Protein AF-A0A821MKS5-F1 (afdb_monomer_lite)

Sequence (71 aa):
MTATILKQYSSQLLHDLNLSYFSPLSYNDQILALKQAKKVVSIQRKIKKHHLILRVTDKGYNFYIGTEKEF

Structure (mmCIF, N/CA/C/O backbone):
data_AF-A0A821MKS5-F1
#
_entry.id   AF-A0A821MKS5-F1
#
loop_
_atom_site.group_PDB
_atom_site.id
_atom_site.type_symbol
_atom_site.label_atom_id
_atom_site.label_alt_id
_atom_site.label_comp_id
_atom_site.label_asym_id
_atom_site.label_entity_id
_atom_site.label_seq_id
_atom_site.pdbx_PDB_ins_code
_atom_site.Cartn_x
_atom_site.Cartn_y
_atom_site.Cartn_z
_atom_site.occupancy
_atom_site.B_iso_or_equiv
_atom_site.auth_seq_id
_atom_site.auth_comp_id
_atom_site.auth_asym_id
_atom_site.auth_atom_id
_atom_site.pdbx_PDB_model_num
ATOM 1 N N . MET A 1 1 ? 19.643 -19.522 -41.945 1.00 60.69 1 MET A N 1
ATOM 2 C CA . MET A 1 1 ? 19.391 -18.090 -41.651 1.00 60.69 1 MET A CA 1
ATOM 3 C C . MET A 1 1 ? 18.339 -17.888 -40.561 1.00 60.69 1 MET A C 1
ATOM 5 O O . MET A 1 1 ? 18.602 -17.133 -39.638 1.00 60.69 1 MET A O 1
ATOM 9 N N . THR A 1 2 ? 17.197 -18.581 -40.594 1.00 67.06 2 THR A N 1
ATOM 10 C CA . THR A 1 2 ? 16.110 -18.480 -39.591 1.00 67.06 2 THR A CA 1
ATOM 11 C C . THR A 1 2 ? 16.528 -18.803 -38.152 1.00 67.06 2 THR A C 1
ATOM 13 O O . THR A 1 2 ? 16.166 -18.074 -37.235 1.00 67.06 2 THR A O 1
ATOM 16 N N . ALA A 1 3 ? 17.347 -19.838 -37.938 1.00 72.56 3 ALA A N 1
ATOM 17 C CA . ALA A 1 3 ? 17.822 -20.208 -36.599 1.00 72.56 3 ALA A CA 1
ATOM 18 C C . ALA A 1 3 ? 18.678 -19.112 -35.929 1.00 72.56 3 ALA A C 1
ATOM 20 O O . ALA A 1 3 ? 18.611 -18.916 -34.717 1.00 72.56 3 ALA A O 1
ATOM 21 N N . THR A 1 4 ? 19.457 -18.365 -36.715 1.00 79.25 4 THR A N 1
ATOM 22 C CA . THR A 1 4 ? 20.316 -17.284 -36.216 1.00 79.25 4 THR A CA 1
ATOM 23 C C . THR A 1 4 ? 19.488 -16.087 -35.752 1.00 79.25 4 THR A C 1
ATOM 25 O O . THR A 1 4 ? 19.749 -15.546 -34.682 1.00 79.25 4 THR A O 1
ATOM 28 N N . ILE A 1 5 ? 18.446 -15.734 -36.512 1.00 85.00 5 ILE A N 1
ATOM 29 C CA . ILE A 1 5 ? 17.522 -14.637 -36.190 1.00 85.00 5 ILE A CA 1
ATOM 30 C C . ILE A 1 5 ? 16.746 -14.947 -34.904 1.00 85.00 5 ILE A C 1
ATOM 32 O O . ILE A 1 5 ? 16.672 -14.105 -34.013 1.00 85.00 5 ILE A O 1
ATOM 36 N N . LEU A 1 6 ? 16.233 -16.175 -34.764 1.00 86.81 6 LEU A N 1
ATOM 37 C CA . LEU A 1 6 ? 15.521 -16.604 -33.554 1.00 86.81 6 LEU A CA 1
ATOM 38 C C . LEU A 1 6 ? 16.418 -16.563 -32.312 1.00 86.81 6 LEU A C 1
ATOM 40 O O . LEU A 1 6 ? 15.982 -16.126 -31.248 1.00 86.81 6 LEU A O 1
ATOM 44 N N . LYS A 1 7 ? 17.689 -16.959 -32.449 1.00 86.25 7 LYS A N 1
ATOM 45 C CA . LYS A 1 7 ? 18.664 -16.879 -31.357 1.00 86.25 7 LYS A CA 1
ATOM 46 C C . LYS A 1 7 ? 18.899 -15.428 -30.932 1.00 86.25 7 LYS A C 1
ATOM 48 O O . LYS A 1 7 ? 18.830 -15.133 -29.743 1.00 86.25 7 LYS A O 1
ATOM 53 N N . GLN A 1 8 ? 19.101 -14.526 -31.890 1.00 90.06 8 GLN A N 1
ATOM 54 C CA . GLN A 1 8 ? 19.331 -13.103 -31.630 1.00 90.06 8 GLN A CA 1
ATOM 55 C C . GLN A 1 8 ? 18.125 -12.443 -30.948 1.00 90.06 8 GLN A C 1
ATOM 57 O O . GLN A 1 8 ? 18.285 -11.774 -29.929 1.00 90.06 8 GLN A O 1
ATOM 62 N N . TYR A 1 9 ? 16.920 -12.730 -31.447 1.00 91.31 9 TYR A N 1
ATOM 63 C CA . TYR A 1 9 ? 15.674 -12.252 -30.857 1.00 91.31 9 TYR A CA 1
ATOM 64 C C . TYR A 1 9 ? 15.476 -12.767 -29.426 1.00 91.31 9 TYR A C 1
ATOM 66 O O . TYR A 1 9 ? 15.157 -11.991 -28.531 1.00 91.31 9 TYR A O 1
ATOM 74 N N . SER A 1 10 ? 15.738 -14.055 -29.173 1.00 90.56 10 SER A N 1
ATOM 75 C CA . SER A 1 10 ? 15.634 -14.629 -27.823 1.00 90.56 10 SER A CA 1
ATOM 76 C C . SER A 1 10 ? 16.594 -13.971 -26.828 1.00 90.56 10 SER A C 1
ATOM 78 O O . SER A 1 10 ? 16.233 -13.747 -25.675 1.00 90.56 10 SER A O 1
ATOM 80 N N . SER A 1 11 ? 17.805 -13.615 -27.273 1.00 90.81 11 SER A N 1
ATOM 81 C CA . SER A 1 11 ? 18.794 -12.939 -26.434 1.00 90.81 11 SER A CA 1
ATOM 82 C C . SER A 1 11 ? 18.393 -11.496 -26.130 1.00 90.81 11 SER A C 1
ATOM 84 O O . SER A 1 11 ? 18.557 -11.062 -24.993 1.00 90.81 11 SER A O 1
ATOM 86 N N . GLN A 1 12 ? 17.833 -10.774 -27.107 1.00 92.69 12 GLN A N 1
ATOM 87 C CA . GLN A 1 12 ? 17.287 -9.431 -26.888 1.00 92.69 12 GLN A CA 1
ATOM 88 C C . GLN A 1 12 ? 16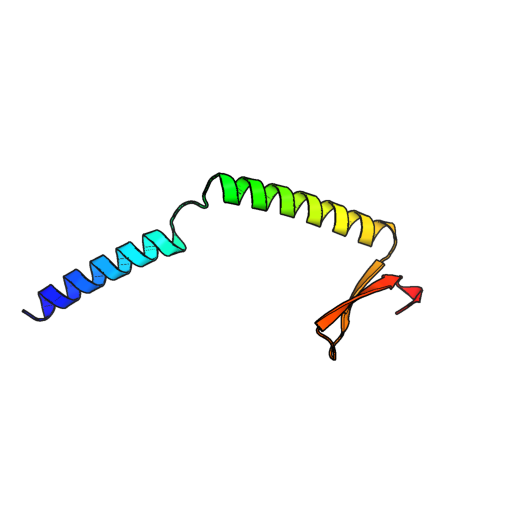.096 -9.456 -25.935 1.00 92.69 12 GLN A C 1
ATOM 90 O O . GLN A 1 12 ? 16.097 -8.734 -24.946 1.00 92.69 12 GLN A O 1
ATOM 95 N N . LEU A 1 13 ? 15.141 -10.360 -26.157 1.00 88.88 13 LEU A N 1
ATOM 96 C CA . LEU A 1 13 ? 13.982 -10.498 -25.281 1.00 88.88 13 LEU A CA 1
ATOM 97 C C . LEU A 1 13 ? 14.401 -10.816 -23.838 1.00 88.88 13 LEU A C 1
ATOM 99 O O . LEU A 1 13 ? 13.883 -10.224 -22.896 1.00 88.88 13 LEU A O 1
ATOM 103 N N . LEU A 1 14 ? 15.371 -11.716 -23.650 1.00 87.19 14 LEU A N 1
ATOM 104 C CA . LEU A 1 14 ? 15.899 -12.032 -22.323 1.00 87.19 14 LEU A CA 1
ATOM 105 C C . LEU A 1 14 ? 16.584 -10.820 -21.671 1.00 87.19 14 LEU A C 1
ATOM 107 O O . LEU A 1 14 ?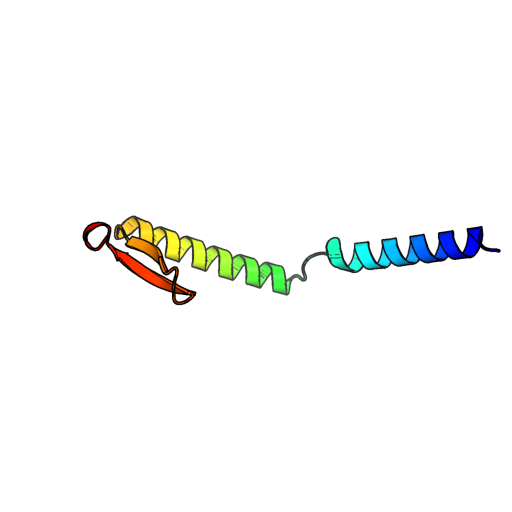 16.447 -10.612 -20.467 1.00 87.19 14 LEU A O 1
ATOM 111 N N . HIS A 1 15 ? 17.311 -10.017 -22.449 1.00 86.75 15 HIS A N 1
ATOM 112 C CA . HIS A 1 15 ? 17.941 -8.791 -21.963 1.00 86.75 15 HIS A CA 1
ATOM 113 C C . HIS A 1 15 ? 16.901 -7.758 -21.508 1.00 86.75 15 HIS A C 1
ATOM 115 O O . HIS A 1 15 ? 17.001 -7.246 -20.394 1.00 86.75 15 HIS A O 1
ATOM 121 N N . ASP A 1 16 ? 15.868 -7.524 -22.314 1.00 84.25 16 ASP A N 1
ATOM 122 C CA . ASP A 1 16 ? 14.811 -6.552 -22.022 1.00 84.25 16 ASP A CA 1
ATOM 123 C C . ASP A 1 16 ? 13.978 -6.964 -20.800 1.00 84.25 16 ASP A C 1
ATOM 125 O O . ASP A 1 16 ? 13.639 -6.134 -19.950 1.00 84.25 16 ASP A O 1
ATOM 129 N N . LEU A 1 17 ? 13.701 -8.265 -20.655 1.00 81.62 17 LEU A N 1
ATOM 130 C CA . LEU A 1 17 ? 13.043 -8.815 -19.469 1.00 81.62 17 LEU A CA 1
ATOM 131 C C . LEU A 1 17 ? 13.914 -8.662 -18.218 1.00 81.62 17 LEU A C 1
ATOM 133 O O . LEU A 1 17 ? 13.406 -8.282 -17.163 1.00 81.62 17 LEU A O 1
ATOM 137 N N . ASN A 1 18 ? 15.222 -8.895 -18.330 1.00 79.44 18 ASN A N 1
ATOM 138 C CA . ASN A 1 18 ? 16.152 -8.677 -17.224 1.00 79.44 18 ASN A CA 1
ATOM 139 C C . ASN A 1 18 ? 16.205 -7.207 -16.799 1.00 79.44 18 ASN A C 1
ATOM 141 O O . ASN A 1 18 ? 16.136 -6.918 -15.607 1.00 79.44 18 ASN A O 1
ATOM 145 N N . LEU A 1 19 ? 16.230 -6.272 -17.748 1.00 76.88 19 LEU A N 1
ATOM 146 C CA . LEU A 1 19 ? 16.173 -4.844 -17.437 1.00 76.88 19 LEU A CA 1
ATOM 147 C C . LEU A 1 19 ? 14.831 -4.422 -16.825 1.00 76.88 19 LEU A C 1
ATOM 149 O O . LEU A 1 19 ? 14.801 -3.542 -15.971 1.00 76.88 19 LEU A O 1
ATOM 153 N N . SER A 1 20 ? 13.724 -5.037 -17.226 1.00 71.31 20 SER A N 1
ATOM 154 C CA . SER A 1 20 ? 12.394 -4.620 -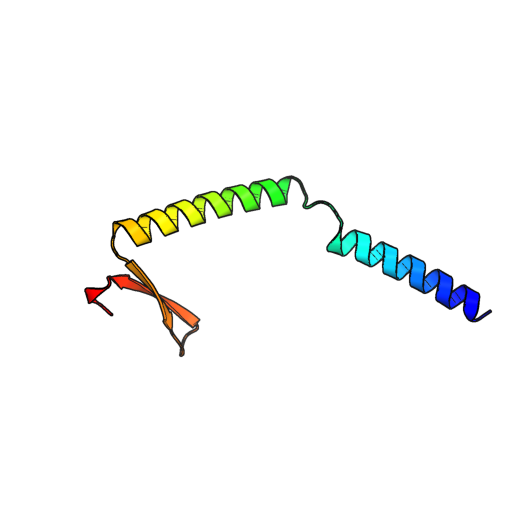16.767 1.00 71.31 20 SER A CA 1
ATOM 155 C C . SER A 1 20 ? 12.018 -5.207 -15.406 1.00 71.31 20 SER A C 1
ATOM 157 O O . SER A 1 20 ? 11.415 -4.521 -14.584 1.00 71.31 20 SER A O 1
ATOM 159 N N . TYR A 1 21 ? 12.369 -6.470 -15.155 1.00 67.50 21 TYR A N 1
ATOM 160 C CA . TYR A 1 21 ? 11.898 -7.218 -13.982 1.00 67.50 21 TYR A CA 1
ATOM 161 C C . TYR A 1 21 ? 12.990 -7.521 -12.959 1.00 67.50 21 TYR A C 1
ATOM 163 O O . TYR A 1 21 ? 12.679 -7.780 -11.798 1.00 67.50 21 TYR A O 1
ATOM 171 N N . PHE A 1 22 ? 14.257 -7.489 -13.375 1.00 72.12 22 PHE A N 1
ATOM 172 C CA . PHE A 1 22 ? 15.401 -7.828 -12.528 1.00 72.12 22 PHE A CA 1
ATOM 173 C C . PHE A 1 22 ? 16.360 -6.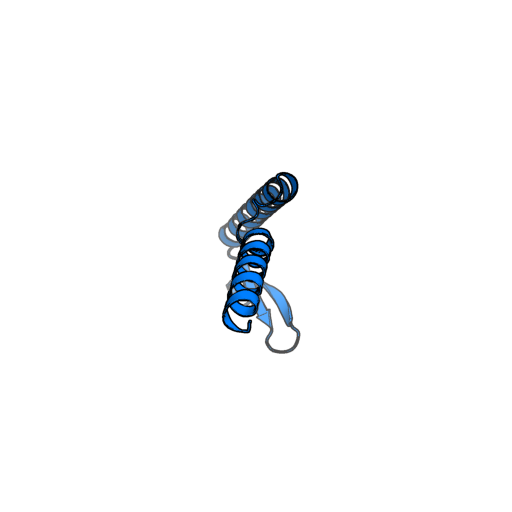653 -12.320 1.00 72.12 22 PHE A C 1
ATOM 175 O O . PHE A 1 22 ? 17.353 -6.798 -11.603 1.00 72.12 22 PHE A O 1
ATOM 182 N N . SER A 1 23 ? 16.055 -5.475 -12.877 1.00 65.19 23 SER A N 1
ATOM 183 C CA . SER A 1 23 ? 16.747 -4.252 -12.483 1.00 65.19 23 SER A CA 1
ATOM 184 C C . SER A 1 23 ? 16.502 -3.993 -10.999 1.00 65.19 23 SER A C 1
ATOM 186 O O . SER A 1 23 ? 15.347 -4.002 -10.558 1.00 65.19 23 SER A O 1
ATOM 188 N N . PRO A 1 24 ? 17.561 -3.743 -10.210 1.00 69.25 24 PRO A N 1
ATOM 189 C CA . PRO A 1 24 ? 17.404 -3.338 -8.826 1.00 69.25 24 PRO A CA 1
ATOM 190 C C . PRO A 1 24 ? 16.485 -2.119 -8.774 1.00 69.25 24 PRO A C 1
ATOM 192 O O . PRO A 1 24 ? 16.709 -1.155 -9.510 1.00 69.25 24 PRO A O 1
ATOM 195 N N . LEU A 1 25 ? 15.468 -2.152 -7.904 1.00 69.44 25 LEU A N 1
ATOM 196 C CA . LEU A 1 25 ? 14.679 -0.957 -7.599 1.00 69.44 25 LEU A CA 1
ATOM 197 C C . LEU A 1 25 ? 15.652 0.184 -7.330 1.00 69.44 25 LEU A C 1
ATOM 199 O O . LEU A 1 25 ? 16.596 0.002 -6.547 1.00 69.44 25 LEU A O 1
ATOM 203 N N . SER A 1 26 ? 15.446 1.333 -7.974 1.00 79.56 26 SER A N 1
ATOM 204 C CA . SER A 1 26 ? 16.346 2.460 -7.769 1.00 79.56 26 SER A CA 1
ATOM 205 C C . SER A 1 26 ? 16.407 2.774 -6.273 1.00 79.56 26 SER A C 1
ATOM 207 O O . SER A 1 26 ? 15.425 2.599 -5.544 1.00 79.56 26 SER A O 1
ATOM 209 N N . TYR A 1 27 ? 17.559 3.227 -5.778 1.00 77.00 27 TYR A N 1
ATOM 210 C CA . TYR A 1 27 ? 17.700 3.570 -4.359 1.00 77.00 27 TYR A CA 1
ATOM 211 C C . TYR A 1 27 ? 16.593 4.538 -3.893 1.00 77.00 27 TYR A C 1
ATOM 213 O O . TYR A 1 27 ? 16.059 4.407 -2.793 1.00 77.00 27 TYR A O 1
ATOM 221 N N . ASN A 1 28 ? 16.166 5.451 -4.770 1.00 80.69 28 ASN A N 1
ATOM 222 C CA . ASN A 1 28 ? 15.060 6.368 -4.506 1.00 80.69 28 ASN A CA 1
ATOM 223 C C . ASN A 1 28 ? 13.718 5.644 -4.326 1.00 80.69 28 ASN A C 1
ATOM 225 O O . ASN A 1 28 ? 12.988 5.960 -3.383 1.00 80.69 28 ASN A O 1
ATOM 229 N N . ASP A 1 29 ? 13.415 4.650 -5.161 1.00 84.44 29 ASP A N 1
ATOM 230 C CA . ASP A 1 29 ? 12.193 3.847 -5.038 1.00 84.44 29 ASP A CA 1
ATOM 231 C C . ASP A 1 29 ? 12.186 3.041 -3.742 1.00 84.44 29 ASP A C 1
ATOM 233 O O . ASP A 1 29 ? 11.164 2.969 -3.060 1.00 84.44 29 ASP A O 1
ATOM 237 N N . GLN A 1 30 ? 13.342 2.513 -3.329 1.00 83.50 30 GLN A N 1
ATOM 238 C CA . GLN A 1 30 ? 13.477 1.825 -2.044 1.00 83.50 30 GLN A CA 1
ATOM 239 C C . GLN A 1 30 ? 13.193 2.773 -0.868 1.00 83.50 30 GLN A C 1
ATOM 241 O O . GLN A 1 30 ? 12.439 2.433 0.048 1.00 83.50 30 GLN A O 1
ATOM 246 N N . ILE A 1 31 ? 13.733 3.996 -0.901 1.00 86.12 31 ILE A N 1
ATOM 247 C CA . ILE A 1 31 ? 13.469 5.014 0.126 1.00 86.12 31 ILE A CA 1
ATOM 248 C C . ILE A 1 31 ? 11.987 5.415 0.149 1.00 86.12 31 ILE A C 1
ATOM 250 O O . ILE A 1 31 ? 11.408 5.576 1.231 1.00 86.12 31 ILE A O 1
ATOM 254 N N . LEU A 1 32 ? 11.351 5.571 -1.015 1.00 88.81 32 LEU A N 1
ATOM 255 C CA . LEU A 1 32 ? 9.923 5.877 -1.116 1.00 88.81 32 LEU A CA 1
ATOM 256 C C . LEU A 1 32 ? 9.063 4.735 -0.569 1.00 88.81 32 LEU A C 1
ATOM 258 O O . LEU A 1 32 ? 8.179 4.992 0.254 1.00 88.81 32 LEU A O 1
ATOM 262 N N . ALA A 1 33 ? 9.367 3.492 -0.939 1.00 86.81 33 ALA A N 1
ATOM 263 C CA . ALA A 1 33 ? 8.684 2.304 -0.439 1.00 86.81 33 ALA A CA 1
ATOM 264 C C . ALA A 1 33 ? 8.793 2.200 1.090 1.00 86.81 33 ALA A C 1
ATOM 266 O O . ALA A 1 33 ? 7.785 2.022 1.774 1.00 86.81 33 ALA A O 1
ATOM 267 N N . LEU A 1 34 ? 9.982 2.427 1.660 1.00 90.62 34 LEU A N 1
ATOM 268 C CA . LEU A 1 34 ? 10.183 2.442 3.113 1.00 90.62 34 LEU A CA 1
ATOM 269 C C . LEU A 1 34 ? 9.366 3.543 3.807 1.00 90.62 34 LEU A C 1
ATOM 271 O O . LEU A 1 34 ? 8.778 3.312 4.869 1.00 90.62 34 LEU A O 1
ATOM 275 N N . LYS A 1 35 ? 9.298 4.747 3.225 1.00 93.00 35 LYS A N 1
ATOM 276 C CA . LYS A 1 35 ? 8.469 5.844 3.757 1.00 93.00 35 LYS A CA 1
ATOM 277 C C . LYS A 1 35 ? 6.981 5.491 3.719 1.00 93.00 35 LYS A C 1
ATOM 279 O O . LYS A 1 35 ? 6.273 5.759 4.692 1.00 93.00 35 LYS A O 1
ATOM 284 N N . GLN A 1 36 ? 6.509 4.892 2.630 1.00 92.06 36 GLN A N 1
ATOM 285 C CA . GLN A 1 36 ? 5.121 4.448 2.500 1.00 92.06 36 GLN A CA 1
ATOM 286 C C . GLN A 1 36 ? 4.799 3.325 3.490 1.00 92.06 36 GLN A C 1
ATOM 288 O O . GLN A 1 36 ? 3.809 3.431 4.211 1.00 92.06 36 GLN A O 1
ATOM 293 N N . ALA A 1 37 ? 5.674 2.327 3.633 1.00 92.19 37 ALA A N 1
ATOM 294 C CA . ALA A 1 37 ? 5.512 1.244 4.600 1.00 92.19 37 ALA A CA 1
ATOM 295 C C . ALA A 1 37 ? 5.361 1.777 6.035 1.00 92.19 37 ALA A C 1
ATOM 297 O O . ALA A 1 37 ? 4.436 1.395 6.752 1.00 92.19 37 ALA A O 1
ATOM 298 N N . LYS A 1 38 ? 6.197 2.745 6.442 1.00 94.50 38 LYS A N 1
ATOM 299 C CA . LYS A 1 38 ? 6.077 3.399 7.760 1.00 94.50 38 LYS A CA 1
ATOM 300 C C . LYS A 1 38 ? 4.729 4.106 7.947 1.00 94.50 38 LYS A C 1
ATOM 302 O O . LYS A 1 38 ? 4.143 4.024 9.029 1.00 94.50 38 LYS A O 1
ATOM 307 N N . LYS A 1 39 ? 4.216 4.780 6.910 1.00 93.06 39 LYS A N 1
ATOM 308 C CA . LYS A 1 39 ? 2.885 5.412 6.945 1.00 93.06 39 LYS A CA 1
ATOM 309 C C . LYS A 1 39 ? 1.777 4.370 7.092 1.00 93.06 39 LYS A C 1
ATOM 311 O O . LYS A 1 39 ? 0.921 4.540 7.956 1.00 93.06 39 LYS A O 1
ATOM 316 N N . VAL A 1 40 ? 1.826 3.284 6.319 1.00 92.00 40 VAL A N 1
ATOM 317 C CA . VAL A 1 40 ? 0.845 2.187 6.383 1.00 92.00 40 VAL A CA 1
ATOM 318 C C . VAL A 1 40 ? 0.811 1.565 7.777 1.00 92.00 40 VAL A C 1
ATOM 320 O O . VAL A 1 40 ? -0.263 1.443 8.359 1.00 92.00 40 VAL A O 1
ATOM 323 N N . VAL A 1 41 ? 1.973 1.275 8.370 1.00 94.12 41 VAL A N 1
ATOM 324 C CA . VAL A 1 41 ? 2.058 0.741 9.741 1.00 94.12 41 VAL A CA 1
ATOM 325 C C . VAL A 1 41 ? 1.434 1.702 10.759 1.00 94.12 41 VAL A C 1
ATOM 327 O O . VAL A 1 41 ? 0.715 1.275 11.663 1.00 94.12 41 VAL A O 1
ATOM 330 N N . SER A 1 42 ? 1.674 3.009 10.623 1.00 93.81 42 SER A N 1
ATOM 331 C CA . SER A 1 42 ? 1.066 4.023 11.497 1.00 93.81 42 SER A CA 1
ATOM 332 C C . SER A 1 42 ? -0.462 4.061 11.364 1.00 93.81 42 SER A C 1
ATOM 334 O O . SER A 1 42 ? -1.172 4.083 12.371 1.00 93.81 42 SER A O 1
ATOM 336 N N . ILE A 1 43 ? -0.974 4.002 10.131 1.00 89.62 43 ILE A N 1
ATOM 337 C CA . ILE A 1 43 ? -2.413 3.948 9.845 1.00 89.62 43 ILE A CA 1
ATOM 338 C C . ILE A 1 43 ? -3.029 2.685 10.456 1.00 89.62 43 ILE A C 1
ATOM 340 O O . ILE A 1 43 ? -3.992 2.791 11.210 1.00 89.62 43 ILE A O 1
ATOM 344 N N . GLN A 1 44 ? -2.434 1.511 10.229 1.00 90.12 44 GLN A N 1
ATOM 345 C CA . GLN A 1 44 ? -2.901 0.242 10.799 1.00 90.12 44 GLN A CA 1
ATOM 346 C C . GLN A 1 44 ? -2.965 0.283 12.331 1.00 90.12 44 GLN A C 1
ATOM 348 O O . GLN A 1 44 ? -3.951 -0.151 12.926 1.00 90.12 44 GLN A O 1
ATOM 353 N N . ARG A 1 45 ? -1.948 0.858 12.989 1.00 94.25 45 ARG A N 1
ATOM 354 C CA . ARG A 1 45 ? -1.954 1.040 14.450 1.00 94.25 45 ARG A CA 1
ATOM 355 C C . ARG A 1 45 ? -3.100 1.936 14.910 1.00 94.25 45 ARG A C 1
ATOM 357 O O . ARG A 1 45 ? -3.739 1.619 15.910 1.00 94.25 45 ARG A O 1
ATOM 364 N N . LYS A 1 46 ? -3.372 3.038 14.202 1.00 91.31 46 LYS A N 1
ATOM 365 C CA . LYS A 1 46 ? -4.496 3.932 14.523 1.00 91.31 46 LYS A CA 1
ATOM 366 C C . LYS A 1 46 ? -5.840 3.236 14.341 1.00 91.31 46 LYS A C 1
ATOM 368 O O . LYS A 1 46 ? -6.658 3.330 15.249 1.00 91.31 46 LYS A O 1
ATOM 373 N N . ILE A 1 47 ? -6.025 2.522 13.231 1.00 90.62 47 ILE A N 1
ATOM 374 C CA . ILE A 1 47 ? -7.234 1.742 12.944 1.00 90.62 47 ILE A CA 1
ATOM 375 C C . ILE A 1 47 ? -7.494 0.751 14.081 1.00 90.62 47 ILE A C 1
ATOM 377 O O . ILE A 1 47 ? -8.560 0.783 14.687 1.00 90.62 47 ILE A O 1
ATOM 381 N N . LYS A 1 48 ? -6.481 -0.040 14.458 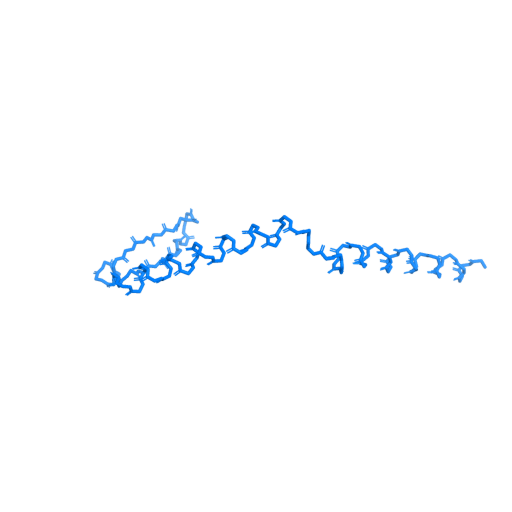1.00 89.75 48 LYS A N 1
ATOM 382 C CA . LYS A 1 48 ? -6.598 -1.021 15.544 1.00 89.75 48 LYS A CA 1
ATOM 383 C C . LYS A 1 48 ? -6.885 -0.374 16.900 1.00 89.75 48 LYS A C 1
ATOM 385 O O . LYS A 1 48 ? -7.745 -0.852 17.626 1.00 89.75 48 LYS A O 1
ATOM 390 N N . LYS A 1 49 ? -6.177 0.708 17.247 1.00 93.06 49 LYS A N 1
ATOM 391 C CA . LYS A 1 49 ? -6.338 1.394 18.542 1.00 93.06 49 LYS A CA 1
ATOM 392 C C . LYS A 1 49 ? -7.744 1.971 18.733 1.00 93.06 49 LYS A C 1
ATOM 394 O O .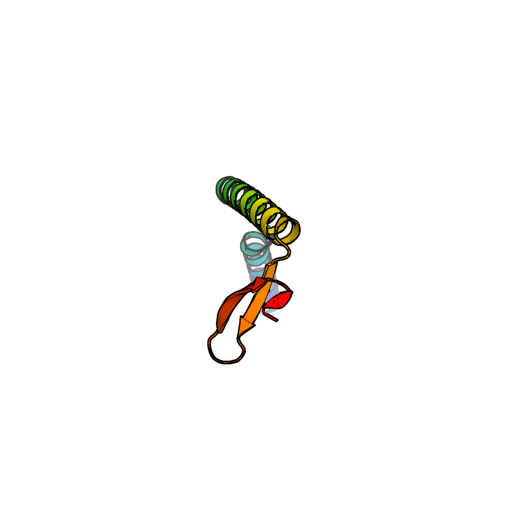 LYS A 1 49 ? -8.218 2.015 19.860 1.00 93.06 49 LYS A O 1
ATOM 399 N N . HIS A 1 50 ? -8.371 2.447 17.661 1.00 91.44 50 HIS A N 1
ATOM 400 C CA . HIS A 1 50 ? -9.670 3.122 17.726 1.00 91.44 50 HIS A CA 1
ATOM 401 C C . HIS A 1 50 ? -10.818 2.240 17.220 1.00 91.44 50 HIS A C 1
ATOM 403 O O . HIS A 1 50 ? -11.905 2.759 16.997 1.00 91.44 50 HIS A O 1
ATOM 409 N N . HIS A 1 51 ? -10.584 0.933 17.034 1.00 90.69 51 HIS A N 1
ATOM 410 C CA . HIS A 1 51 ? -11.583 -0.019 16.533 1.00 90.69 51 HIS A CA 1
ATOM 411 C C . HIS A 1 51 ? -12.276 0.467 15.248 1.00 90.69 51 HIS A C 1
ATOM 413 O O . HIS A 1 51 ? -13.497 0.397 15.106 1.00 90.69 51 HIS A O 1
ATOM 419 N N . LEU A 1 52 ? -11.473 1.015 14.329 1.00 90.12 52 LEU A N 1
ATOM 420 C CA . LEU A 1 52 ? -11.951 1.491 13.036 1.00 90.12 52 LEU A CA 1
ATOM 421 C C . LEU A 1 52 ? -11.978 0.343 12.026 1.00 90.12 52 LEU A C 1
ATOM 423 O O . LEU A 1 52 ? -11.128 -0.548 12.045 1.00 90.12 52 LEU A O 1
ATOM 427 N N . ILE A 1 53 ? -12.919 0.420 11.100 1.00 88.12 53 ILE A N 1
ATOM 428 C CA . ILE A 1 53 ? -13.108 -0.479 9.973 1.00 88.12 53 ILE A CA 1
ATOM 429 C C . ILE A 1 53 ? -13.009 0.362 8.701 1.00 88.12 53 ILE A C 1
ATOM 431 O O . ILE A 1 53 ? -13.665 1.396 8.565 1.00 88.12 53 ILE A O 1
ATOM 435 N N . LEU A 1 54 ? -12.165 -0.087 7.772 1.00 85.38 54 LEU A N 1
ATOM 436 C CA . LEU A 1 54 ? -12.054 0.473 6.429 1.00 85.38 54 LEU A CA 1
ATOM 437 C C . LEU A 1 54 ? -12.851 -0.424 5.478 1.00 85.38 54 LEU A C 1
ATOM 439 O O . LEU A 1 54 ? -12.478 -1.580 5.277 1.00 85.38 54 LEU A O 1
ATOM 443 N N . ARG A 1 55 ? -13.929 0.098 4.893 1.00 83.31 55 ARG A N 1
ATOM 444 C CA . ARG A 1 55 ? -14.787 -0.647 3.963 1.00 83.31 55 ARG A CA 1
ATOM 445 C C . ARG A 1 55 ? -14.754 -0.003 2.582 1.00 83.31 55 ARG A C 1
ATOM 447 O O . ARG A 1 55 ? -14.820 1.219 2.457 1.00 83.31 55 ARG A O 1
ATOM 454 N N . VAL A 1 56 ? -14.647 -0.831 1.546 1.00 82.00 56 VAL A N 1
ATOM 455 C CA . VAL A 1 56 ? -14.817 -0.394 0.155 1.00 82.00 56 VAL A CA 1
ATOM 456 C C . VAL A 1 56 ? -16.308 -0.373 -0.142 1.00 82.00 56 VAL A C 1
ATOM 458 O O . VAL A 1 56 ? -17.011 -1.323 0.190 1.00 82.00 56 VAL A O 1
ATOM 461 N N . THR A 1 57 ? -16.795 0.716 -0.728 1.00 78.00 57 THR A N 1
ATOM 462 C CA . THR A 1 57 ? -18.194 0.819 -1.150 1.00 78.00 57 THR A CA 1
ATOM 463 C C . THR A 1 57 ? -18.353 0.330 -2.586 1.00 78.00 57 THR A C 1
ATOM 465 O O . THR A 1 57 ? -17.714 0.836 -3.510 1.00 78.00 57 THR A O 1
ATOM 468 N N . ASP A 1 58 ? -19.249 -0.636 -2.774 1.00 71.12 58 ASP A N 1
ATOM 469 C CA . ASP A 1 58 ? -19.433 -1.367 -4.036 1.00 71.12 58 ASP A CA 1
ATOM 470 C C . ASP A 1 58 ? -19.843 -0.464 -5.211 1.00 71.12 58 ASP A C 1
ATOM 472 O O . ASP A 1 58 ? -19.608 -0.794 -6.369 1.00 71.12 58 ASP A O 1
ATOM 476 N N . LYS A 1 59 ? -20.472 0.684 -4.924 1.00 71.81 59 LYS A N 1
ATOM 477 C CA . LYS A 1 59 ? -21.116 1.543 -5.933 1.00 71.81 59 LYS A CA 1
ATOM 478 C C . LYS A 1 59 ? -20.356 2.825 -6.277 1.00 71.81 59 LYS A C 1
ATOM 480 O O . LYS A 1 59 ? -20.823 3.573 -7.128 1.00 71.81 59 LYS A O 1
ATOM 485 N N . GLY A 1 60 ? -19.217 3.105 -5.641 1.00 65.69 60 GLY A N 1
ATOM 486 C CA . GLY A 1 60 ? -18.541 4.396 -5.828 1.00 65.69 60 GLY A CA 1
ATOM 487 C C . GLY A 1 60 ? -17.022 4.378 -5.788 1.00 65.69 60 GLY A C 1
ATOM 488 O O . GLY A 1 60 ? -16.433 5.449 -5.866 1.00 65.69 60 GLY A O 1
ATOM 489 N N . TYR A 1 61 ? -16.385 3.211 -5.623 1.00 73.62 61 TYR A N 1
ATOM 490 C CA . TYR A 1 61 ? -14.936 3.108 -5.383 1.00 73.62 61 TYR A CA 1
ATOM 491 C C . TYR A 1 61 ? -14.443 4.011 -4.234 1.00 73.62 61 TYR A C 1
ATOM 493 O O . TYR A 1 61 ? -13.265 4.354 -4.153 1.00 73.62 61 TYR A O 1
ATOM 501 N N . ASN A 1 62 ? -15.348 4.390 -3.326 1.00 79.50 62 ASN A N 1
ATOM 502 C CA . ASN A 1 62 ? -15.039 5.218 -2.174 1.00 79.50 62 ASN A CA 1
ATOM 503 C C . ASN A 1 62 ? -14.711 4.318 -0.988 1.00 79.50 62 ASN A C 1
ATOM 505 O O . ASN A 1 62 ? -15.364 3.290 -0.767 1.00 79.50 62 ASN A O 1
ATOM 509 N N . PHE A 1 63 ? -13.726 4.740 -0.204 1.00 81.94 63 PHE A N 1
ATOM 510 C CA . PHE A 1 63 ? -13.395 4.119 1.068 1.00 81.94 63 PHE A CA 1
ATOM 511 C C . PHE A 1 63 ? -14.158 4.825 2.184 1.00 81.94 63 PHE A C 1
ATOM 513 O O . PHE A 1 63 ? -14.065 6.044 2.323 1.00 81.94 63 PHE A O 1
ATOM 520 N N . TYR A 1 64 ? -14.879 4.058 2.994 1.00 85.00 64 TYR A N 1
ATOM 521 C CA . TYR A 1 64 ? -15.493 4.554 4.219 1.00 85.00 64 TYR A CA 1
ATOM 522 C C . TYR A 1 64 ? -14.680 4.086 5.425 1.00 85.00 64 TYR A C 1
ATOM 524 O O . TYR A 1 64 ? -14.316 2.910 5.513 1.00 85.00 64 TYR A O 1
ATOM 532 N N . ILE A 1 65 ? -14.399 5.009 6.345 1.00 86.88 65 ILE A N 1
ATOM 533 C CA . ILE A 1 65 ? -13.790 4.721 7.646 1.00 86.88 65 ILE A CA 1
ATOM 534 C C . ILE A 1 65 ? -14.854 4.982 8.703 1.00 86.88 65 ILE A C 1
ATOM 536 O O . ILE A 1 65 ? -15.299 6.116 8.843 1.00 86.88 65 ILE A O 1
ATOM 540 N N . GLY A 1 66 ? -15.219 3.941 9.442 1.00 86.75 66 GLY A N 1
ATOM 541 C CA . GLY A 1 66 ? -16.158 4.017 10.560 1.00 86.75 66 GLY A CA 1
ATOM 542 C C . GLY A 1 66 ? -15.690 3.155 11.719 1.00 86.75 66 GLY A C 1
ATOM 543 O O . GLY A 1 66 ? -14.736 2.394 11.591 1.00 86.75 66 GLY A O 1
ATOM 544 N N . THR A 1 67 ? -16.340 3.277 12.861 1.00 86.62 67 THR A N 1
ATOM 545 C CA . THR A 1 67 ? -16.170 2.378 14.004 1.00 86.62 67 THR A CA 1
ATOM 546 C C . THR A 1 67 ? -16.948 1.081 13.796 1.00 86.62 67 THR A C 1
ATOM 548 O O . THR A 1 67 ? -17.895 1.029 13.018 1.00 86.62 67 THR A O 1
ATOM 551 N N . GLU A 1 68 ? -16.599 0.034 14.542 1.00 79.00 68 GLU A N 1
ATOM 552 C CA . GLU A 1 68 ? -17.355 -1.230 14.550 1.00 79.00 68 GLU A CA 1
ATOM 553 C C . GLU A 1 68 ? -18.832 -1.069 14.950 1.00 79.00 68 GLU A C 1
ATOM 555 O O . GLU A 1 68 ? -19.644 -1.901 14.592 1.00 79.00 68 GLU A O 1
ATOM 560 N N . LYS A 1 69 ? -19.208 0.005 15.656 1.00 81.12 69 LYS A N 1
ATOM 561 C CA . LYS A 1 69 ? -20.614 0.285 15.998 1.00 81.12 69 LYS A CA 1
ATOM 562 C C . LYS A 1 69 ? -21.409 0.932 14.863 1.00 81.12 69 LYS A C 1
ATOM 564 O O . LYS A 1 69 ? -22.634 0.918 14.905 1.00 81.12 69 LYS A O 1
ATOM 569 N N . GLU A 1 70 ? -20.727 1.570 13.915 1.00 75.25 70 GLU A N 1
ATOM 570 C CA . GLU A 1 70 ? -21.350 2.206 12.746 1.00 75.25 70 GLU A CA 1
ATOM 571 C C . GLU A 1 70 ? -21.600 1.203 11.608 1.00 75.25 70 GLU A C 1
ATOM 573 O O . GLU A 1 70 ? -22.257 1.548 10.625 1.00 75.25 70 GLU A O 1
ATOM 578 N N . PHE A 1 71 ? -21.088 -0.024 11.743 1.00 71.69 71 PHE A N 1
ATOM 579 C CA . PHE A 1 71 ? -21.197 -1.116 10.780 1.00 71.69 71 PHE A CA 1
ATOM 580 C C . PHE A 1 71 ? -21.908 -2.331 11.367 1.00 71.69 71 PHE A C 1
ATOM 582 O O . PHE A 1 71 ? -22.503 -3.068 10.547 1.00 71.69 71 PHE A O 1
#

Foldseek 3Di:
DVVVVVVVVVVVVVVVCCCPPVPPDPPVNVVVVVVVVVVVVVVVVVCVVQQWDWDQDPPPRDIDIDHPVVD

Radius of gyration: 23.07 Å; chains: 1; bounding box: 42×27×60 Å

Secondary structure (DSSP, 8-state):
-HHHHHHHHHHHHHHHHHHHHSSPPPHHHHHHHHHHHHHHHHHHHHHHHTTEEEEE-TTTSPEEEEETTT-

pLDDT: mean 83.37, std 8.54, range [60.69, 94.5]

Organism: NCBI:txid392030